Protein AF-A0A2T2VLV2-F1 (afdb_monomer_lite)

Radius of gyration: 20.83 Å; chains: 1; bounding box: 82×30×46 Å

Structure (mmCIF, N/CA/C/O backbone):
data_AF-A0A2T2VLV2-F1
#
_entry.id   AF-A0A2T2VLV2-F1
#
loop_
_atom_site.group_PDB
_atom_site.id
_atom_site.type_symbol
_atom_site.label_atom_id
_atom_site.label_alt_id
_atom_site.label_comp_id
_atom_site.label_asym_id
_atom_site.label_entity_id
_atom_site.label_seq_id
_atom_site.pdbx_PDB_ins_code
_atom_site.Cartn_x
_atom_site.Cartn_y
_atom_site.Cartn_z
_atom_site.occupancy
_atom_site.B_iso_or_equiv
_atom_site.auth_seq_id
_atom_site.auth_comp_id
_atom_site.auth_asym_id
_atom_site.auth_atom_id
_atom_site.pdbx_PDB_model_num
ATOM 1 N N . MET A 1 1 ? -64.651 7.081 15.939 1.00 39.78 1 MET A N 1
ATOM 2 C CA . MET A 1 1 ? -63.854 6.637 14.770 1.00 39.78 1 MET A CA 1
ATOM 3 C C . MET A 1 1 ? -62.469 7.261 14.867 1.00 39.78 1 MET A C 1
ATOM 5 O O . MET A 1 1 ? -62.369 8.452 15.135 1.00 39.78 1 MET A O 1
ATOM 9 N N . LYS A 1 2 ? -61.423 6.428 14.811 1.00 39.41 2 LYS A N 1
ATOM 10 C CA . LYS A 1 2 ? -60.039 6.748 15.196 1.00 39.41 2 LYS A CA 1
ATOM 11 C C . LYS A 1 2 ? -59.415 7.771 14.236 1.00 39.41 2 LYS A C 1
ATOM 13 O O . LYS A 1 2 ? -59.282 7.488 13.051 1.00 39.41 2 LYS A O 1
ATOM 18 N N . LYS A 1 3 ? -59.012 8.935 14.757 1.00 46.31 3 LYS A N 1
ATOM 19 C CA . LYS A 1 3 ? -58.136 9.890 14.064 1.00 46.31 3 LYS A CA 1
ATOM 20 C C . LYS A 1 3 ? -56.718 9.312 14.092 1.00 46.31 3 LYS A C 1
ATOM 22 O O . LYS A 1 3 ? -56.061 9.363 15.126 1.00 46.31 3 LYS A O 1
ATOM 27 N N . PHE A 1 4 ? -56.285 8.688 13.001 1.00 48.19 4 PHE A N 1
ATOM 28 C CA . PHE A 1 4 ? -54.902 8.240 12.852 1.00 48.19 4 PHE A CA 1
ATOM 29 C C . PHE A 1 4 ? -54.030 9.454 12.520 1.00 48.19 4 PHE A C 1
ATOM 31 O O . PHE A 1 4 ? -54.153 10.038 11.446 1.00 48.19 4 PHE A O 1
ATOM 38 N N . LEU A 1 5 ? -53.186 9.849 13.476 1.00 49.69 5 LEU A N 1
ATOM 39 C CA . LEU A 1 5 ? -52.099 10.794 13.254 1.00 49.69 5 LEU A CA 1
ATOM 40 C C . LEU A 1 5 ? -51.145 10.213 12.204 1.00 49.69 5 LEU A C 1
ATOM 42 O O . LEU A 1 5 ? -50.488 9.199 12.436 1.00 49.69 5 LEU A O 1
ATOM 46 N N . LEU A 1 6 ? -51.075 10.880 11.056 1.00 54.75 6 LEU A N 1
ATOM 47 C CA . LEU A 1 6 ? -49.994 10.731 10.096 1.00 54.75 6 LEU A CA 1
ATOM 48 C C . LEU A 1 6 ? -48.771 11.465 10.667 1.00 54.75 6 LEU A C 1
ATOM 50 O O . LEU A 1 6 ? -48.679 12.686 10.573 1.00 54.75 6 LEU A O 1
ATOM 54 N N . THR A 1 7 ? -47.829 10.728 11.250 1.00 56.50 7 THR A N 1
ATOM 55 C CA . THR A 1 7 ? -46.503 11.262 11.590 1.00 56.50 7 THR A CA 1
ATOM 56 C C . THR A 1 7 ? -45.452 10.435 10.861 1.00 56.50 7 THR A C 1
ATOM 58 O O . THR A 1 7 ? -44.793 9.574 11.435 1.00 56.50 7 THR A O 1
ATOM 61 N N . ALA A 1 8 ? -45.327 10.662 9.553 1.00 54.41 8 ALA A N 1
ATOM 62 C CA . ALA A 1 8 ? -44.203 10.170 8.770 1.00 54.41 8 ALA A CA 1
ATOM 63 C C . ALA A 1 8 ? -43.015 11.118 8.990 1.00 54.41 8 ALA A C 1
ATOM 65 O O . ALA A 1 8 ? -42.856 12.115 8.288 1.00 54.41 8 ALA A O 1
ATOM 66 N N . LEU A 1 9 ? -42.199 10.830 10.005 1.00 45.72 9 LEU A N 1
ATOM 67 C CA . LEU A 1 9 ? -40.909 11.483 10.203 1.00 45.72 9 LEU A CA 1
ATOM 68 C C . LEU A 1 9 ? -39.932 10.925 9.159 1.00 45.72 9 LEU A C 1
ATOM 70 O O . LEU A 1 9 ? -39.221 9.952 9.400 1.00 45.72 9 LEU A O 1
ATOM 74 N N . ILE A 1 10 ? -39.935 11.512 7.964 1.00 57.94 10 ILE A N 1
ATOM 75 C CA . ILE A 1 10 ? -38.924 11.225 6.950 1.00 57.94 10 ILE A CA 1
ATOM 76 C C . ILE A 1 10 ? -37.638 11.922 7.399 1.00 57.94 10 ILE A C 1
ATOM 78 O O . ILE A 1 10 ? -37.409 13.095 7.106 1.00 57.94 10 ILE A O 1
ATOM 82 N N . VAL A 1 11 ? -36.789 11.198 8.126 1.00 55.88 11 VAL A N 1
ATOM 83 C CA . VAL A 1 11 ? -35.389 11.585 8.306 1.00 55.88 11 VAL A CA 1
ATOM 84 C C . VAL A 1 11 ? -34.698 11.350 6.965 1.00 55.88 11 VAL A C 1
ATOM 86 O O . VAL A 1 11 ? -34.110 10.299 6.719 1.00 55.88 11 VAL A O 1
ATOM 89 N N . PHE A 1 12 ? -34.786 12.332 6.066 1.00 53.03 12 PHE A N 1
ATOM 90 C CA . PHE A 1 12 ? -33.814 12.470 4.987 1.00 53.03 12 PHE A CA 1
ATOM 91 C C . PHE A 1 12 ? -32.487 12.841 5.653 1.00 53.03 12 PHE A C 1
ATOM 93 O O . PHE A 1 12 ? -32.132 14.010 5.777 1.00 53.03 12 PHE A O 1
ATOM 100 N N . ALA A 1 13 ? -31.759 11.830 6.128 1.00 55.25 13 ALA A N 1
ATOM 101 C CA . ALA A 1 13 ? -30.337 11.965 6.369 1.00 55.25 13 ALA A CA 1
ATOM 102 C C . ALA A 1 13 ? -29.708 12.205 4.996 1.00 55.25 13 ALA A C 1
ATOM 104 O O . ALA A 1 13 ? -29.409 11.275 4.250 1.00 55.25 13 ALA A O 1
ATOM 105 N N . SER A 1 14 ? -29.594 13.478 4.628 1.00 48.75 14 SER A N 1
ATOM 106 C CA . SER A 1 14 ? -28.788 13.936 3.515 1.00 48.75 14 SER A CA 1
ATOM 107 C C . SER A 1 14 ? -27.371 13.432 3.756 1.00 48.75 14 SER A C 1
ATOM 109 O O . SER A 1 14 ? -26.598 14.046 4.493 1.00 48.75 14 SER A O 1
ATOM 111 N N . THR A 1 15 ? -27.029 12.285 3.170 1.00 53.59 15 THR A N 1
ATOM 112 C CA . THR A 1 15 ? -25.652 11.815 3.079 1.00 53.59 15 THR A CA 1
ATOM 113 C C . THR A 1 15 ? -24.946 12.747 2.107 1.00 53.59 15 THR A C 1
ATOM 115 O O . THR A 1 15 ? -24.761 12.434 0.931 1.00 53.59 15 THR A O 1
ATOM 118 N N . ALA A 1 16 ? -24.612 13.945 2.581 1.00 52.09 16 ALA A N 1
ATOM 119 C CA . ALA A 1 16 ? -23.621 14.775 1.941 1.00 52.09 16 ALA A CA 1
ATOM 120 C C . ALA A 1 16 ? -22.384 13.888 1.794 1.00 52.09 16 ALA A C 1
ATOM 122 O O . ALA A 1 16 ? -21.862 13.360 2.778 1.00 52.09 16 ALA A O 1
ATOM 123 N N . GLY A 1 17 ? -22.001 13.627 0.546 1.00 50.69 17 GLY A N 1
ATOM 124 C CA . GLY A 1 17 ? -20.842 12.821 0.192 1.00 50.69 17 GLY A CA 1
ATOM 125 C C . GLY A 1 17 ? -19.564 13.548 0.581 1.00 50.69 17 GLY A C 1
ATOM 126 O O . GLY A 1 17 ? -18.822 14.006 -0.284 1.00 50.69 17 GLY A O 1
ATOM 127 N N . TYR A 1 18 ? -19.318 13.684 1.882 1.00 59.34 18 TYR A N 1
ATOM 128 C CA . TYR A 1 18 ? -18.056 14.173 2.397 1.00 59.34 18 TYR A CA 1
ATOM 129 C C . TYR A 1 18 ? -16.977 13.190 1.953 1.00 59.34 18 TYR A C 1
ATOM 131 O O . TYR A 1 18 ? -17.049 11.984 2.201 1.00 59.34 18 TYR A O 1
ATOM 139 N N . ALA A 1 19 ? -15.994 13.702 1.216 1.00 73.56 19 ALA A N 1
ATOM 140 C CA . ALA A 1 19 ? -14.823 12.926 0.863 1.00 73.56 19 ALA A CA 1
ATOM 141 C C . ALA A 1 19 ? -14.160 12.445 2.161 1.00 73.56 19 ALA A C 1
ATOM 143 O O . ALA A 1 19 ? -13.778 13.277 2.979 1.00 73.56 19 ALA A O 1
ATOM 144 N N . GLN A 1 20 ? -14.029 11.123 2.330 1.00 82.00 20 GLN A N 1
ATOM 145 C CA . GLN A 1 20 ? -13.399 10.531 3.514 1.00 82.00 20 GLN A CA 1
ATOM 146 C C . GLN A 1 20 ? -12.040 11.186 3.773 1.00 82.00 20 GLN A C 1
ATOM 148 O O . GLN A 1 20 ? -11.163 11.184 2.894 1.00 82.00 20 GLN A O 1
ATOM 153 N N . LYS A 1 21 ? -11.868 11.747 4.972 1.00 90.38 21 LYS A N 1
ATOM 154 C CA . LYS A 1 21 ? -10.603 12.314 5.425 1.00 90.38 21 LYS A CA 1
ATOM 155 C C . LYS A 1 21 ? -9.708 11.157 5.842 1.00 90.38 21 LYS A C 1
ATOM 157 O O . LYS A 1 21 ? -9.982 10.477 6.822 1.00 90.38 21 LYS A O 1
ATOM 162 N N . ILE A 1 22 ? -8.651 10.929 5.073 1.00 94.88 22 ILE A N 1
ATOM 163 C CA . ILE A 1 22 ? -7.685 9.859 5.325 1.00 94.88 22 ILE A CA 1
ATOM 164 C C . ILE A 1 22 ? -6.376 10.520 5.721 1.00 94.88 22 ILE A C 1
ATOM 166 O O . ILE A 1 22 ? -5.850 11.325 4.949 1.00 94.88 22 ILE A O 1
ATOM 170 N N . ASP A 1 23 ? -5.871 10.169 6.895 1.00 95.44 23 ASP A N 1
ATOM 171 C CA . ASP A 1 23 ? -4.597 10.655 7.410 1.00 95.44 23 ASP A CA 1
ATOM 172 C C . ASP A 1 23 ? -3.689 9.489 7.806 1.00 95.44 23 ASP A C 1
ATOM 174 O O . ASP A 1 23 ? -4.161 8.387 8.097 1.00 95.44 23 ASP A O 1
ATOM 178 N N . VAL A 1 24 ? -2.380 9.727 7.761 1.00 96.56 24 VAL A N 1
ATOM 179 C CA . VAL A 1 24 ? -1.362 8.746 8.144 1.00 96.56 24 VAL A CA 1
ATOM 180 C C . VAL A 1 24 ? -0.378 9.422 9.074 1.00 96.56 24 VAL A C 1
ATOM 182 O O . VAL A 1 24 ? 0.401 10.274 8.637 1.00 96.56 24 VAL A O 1
ATOM 185 N N . ASP A 1 25 ? -0.385 8.993 10.330 1.00 96.06 25 ASP A N 1
ATOM 186 C CA . ASP A 1 25 ? 0.589 9.452 11.303 1.00 96.06 25 ASP A CA 1
ATOM 187 C C . ASP A 1 25 ? 2.005 9.066 10.853 1.00 96.06 25 ASP A C 1
ATOM 189 O O . ASP A 1 25 ? 2.263 7.952 10.380 1.00 96.06 25 ASP A O 1
ATOM 193 N N . LYS A 1 26 ? 2.931 10.023 10.917 1.00 90.31 26 LYS A N 1
ATOM 194 C CA . LYS A 1 26 ? 4.258 9.848 10.315 1.00 90.31 26 LYS A CA 1
ATOM 195 C C . LYS A 1 26 ? 5.136 8.897 11.115 1.00 90.31 26 LYS A C 1
ATOM 197 O O . LYS A 1 26 ? 5.917 8.187 10.476 1.00 90.31 26 LYS A O 1
ATOM 202 N N . ASP A 1 27 ? 4.960 8.888 12.433 1.00 91.75 27 ASP A N 1
ATOM 203 C CA . ASP A 1 27 ? 5.840 8.221 13.387 1.00 91.75 27 ASP A CA 1
ATOM 204 C C . ASP A 1 27 ? 5.337 6.808 13.694 1.00 91.75 27 ASP A C 1
ATOM 206 O O . ASP A 1 27 ? 6.073 5.836 13.556 1.00 91.75 27 ASP A O 1
ATOM 210 N N . SER A 1 28 ? 4.051 6.674 14.021 1.00 93.69 28 SER A N 1
ATOM 211 C CA . SER A 1 28 ? 3.414 5.386 14.320 1.00 93.69 28 SER A CA 1
ATOM 212 C C . SER A 1 28 ? 2.924 4.634 13.082 1.00 93.69 28 SER A C 1
ATOM 214 O O . SER A 1 28 ? 2.622 3.442 13.161 1.00 93.69 28 SER A O 1
ATOM 216 N N . GLY A 1 29 ? 2.777 5.320 11.943 1.00 95.69 29 GLY A N 1
ATOM 217 C CA . GLY A 1 29 ? 2.172 4.747 10.742 1.00 95.69 29 GLY A CA 1
ATOM 218 C C . GLY A 1 29 ? 0.663 4.513 10.855 1.00 95.69 29 GLY A C 1
ATOM 219 O O . GLY A 1 29 ? 0.086 3.882 9.968 1.00 95.69 29 GLY A O 1
ATOM 220 N N . LEU A 1 30 ? 0.007 4.993 11.918 1.00 97.75 30 LEU A N 1
ATOM 221 C CA . LEU A 1 30 ? -1.432 4.835 12.116 1.00 97.75 30 LEU A CA 1
ATOM 222 C C . LEU A 1 30 ? -2.211 5.499 10.976 1.00 97.75 30 LEU A C 1
ATOM 224 O O . LEU A 1 30 ? -2.104 6.702 10.746 1.00 97.75 30 LEU A O 1
ATOM 228 N N . ILE A 1 31 ? -3.037 4.712 10.293 1.00 97.62 31 ILE A N 1
ATOM 229 C CA . ILE A 1 31 ? -4.006 5.203 9.320 1.00 97.62 31 ILE A CA 1
ATOM 230 C C . ILE A 1 31 ? -5.293 5.532 10.068 1.00 97.62 31 ILE A C 1
ATOM 232 O O . ILE A 1 31 ? -5.883 4.659 10.712 1.00 97.62 31 ILE A O 1
ATOM 236 N N . THR A 1 32 ? -5.763 6.769 9.925 1.00 96.69 32 THR A N 1
ATOM 237 C CA . THR A 1 32 ? -7.089 7.175 10.393 1.00 96.69 32 THR A CA 1
ATOM 238 C C . THR A 1 32 ? -8.003 7.510 9.222 1.00 96.69 32 THR A C 1
ATOM 240 O O . THR A 1 32 ? -7.581 8.090 8.219 1.00 96.69 32 THR A O 1
ATOM 243 N N . VAL A 1 33 ? -9.271 7.122 9.344 1.00 95.00 33 VAL A N 1
ATOM 244 C CA . VAL A 1 33 ? -10.338 7.443 8.393 1.00 95.00 33 VAL A CA 1
ATOM 245 C C . VAL A 1 33 ? -11.429 8.166 9.164 1.00 95.00 33 VAL A C 1
ATOM 247 O O . VAL A 1 33 ? -11.982 7.623 10.118 1.00 95.00 33 VAL A O 1
ATOM 250 N N . ASP A 1 34 ? -11.688 9.416 8.793 1.00 93.75 34 ASP A N 1
ATOM 251 C CA . ASP A 1 34 ? -12.659 10.295 9.452 1.00 93.75 34 ASP A CA 1
ATOM 252 C C . ASP A 1 34 ? -12.437 10.376 10.977 1.00 93.75 34 ASP A C 1
ATOM 254 O O . ASP A 1 34 ? -13.370 10.359 11.778 1.00 93.75 34 ASP A O 1
ATOM 258 N N . GLY A 1 35 ? -11.161 10.432 11.382 1.00 92.75 35 GLY A N 1
ATOM 259 C CA . GLY A 1 35 ? -10.735 10.521 12.783 1.00 92.75 35 GLY A CA 1
ATOM 260 C C . GLY A 1 35 ? -10.747 9.198 13.556 1.00 92.75 35 GLY A C 1
ATOM 261 O O . GLY A 1 35 ? -10.404 9.192 14.734 1.00 92.75 35 GLY A O 1
ATOM 262 N N . ARG A 1 36 ? -11.110 8.076 12.924 1.00 93.94 36 ARG A N 1
ATOM 263 C CA . ARG A 1 36 ? -11.115 6.747 13.553 1.00 93.94 36 ARG A CA 1
ATOM 264 C C . ARG A 1 36 ? -9.912 5.928 13.108 1.00 93.94 36 ARG A C 1
ATOM 266 O O . ARG A 1 36 ? -9.596 5.901 11.920 1.00 93.94 36 ARG A O 1
ATOM 273 N N . SER A 1 37 ? -9.269 5.237 14.046 1.00 96.50 37 SER A N 1
ATOM 274 C CA . SER A 1 37 ? -8.193 4.288 13.746 1.00 96.50 37 SER A CA 1
ATOM 275 C C . SER A 1 37 ? -8.696 3.176 12.832 1.00 96.50 37 SER A C 1
ATOM 277 O O . SER A 1 37 ? -9.727 2.567 13.107 1.00 96.50 37 SER A O 1
ATOM 279 N N . TYR A 1 38 ? -7.969 2.925 11.747 1.00 96.50 38 TYR A N 1
ATOM 280 C CA . TYR A 1 38 ? -8.384 1.998 10.695 1.00 96.50 38 TYR A CA 1
ATOM 281 C C . TYR A 1 38 ? -7.398 0.839 10.525 1.00 96.50 38 TYR A C 1
ATOM 283 O O . TYR A 1 38 ? -7.789 -0.322 10.556 1.00 96.50 38 TYR A O 1
ATOM 291 N N . ALA A 1 39 ? -6.114 1.153 10.366 1.00 98.00 39 ALA A N 1
ATOM 292 C CA . ALA A 1 39 ? -5.040 0.190 10.123 1.00 98.00 39 ALA A CA 1
ATOM 293 C C . ALA A 1 39 ? -3.692 0.831 10.476 1.00 98.00 39 ALA A C 1
ATOM 295 O O . ALA A 1 39 ? -3.640 2.024 10.785 1.00 98.00 39 ALA A O 1
ATOM 296 N N . LYS A 1 40 ? -2.593 0.082 10.390 1.00 98.12 40 LYS A N 1
ATOM 297 C CA . LYS A 1 40 ? -1.239 0.649 10.451 1.00 98.12 40 LYS A CA 1
ATOM 298 C C . LYS A 1 40 ? -0.511 0.426 9.132 1.00 98.12 40 LYS A C 1
ATOM 300 O O . LYS A 1 40 ? -0.797 -0.514 8.394 1.00 98.12 40 LYS A O 1
ATOM 305 N N . LEU A 1 41 ? 0.413 1.330 8.830 1.00 98.25 41 LEU A N 1
ATOM 306 C CA . LEU A 1 41 ? 1.246 1.310 7.639 1.00 98.25 41 LEU A CA 1
ATOM 307 C C . LEU A 1 41 ? 2.714 1.354 8.040 1.00 98.25 41 LEU A C 1
ATOM 309 O O . LEU A 1 41 ? 3.192 2.347 8.588 1.00 98.25 41 LEU A O 1
ATOM 313 N N . ILE A 1 42 ? 3.436 0.302 7.682 1.00 97.88 42 ILE A N 1
ATOM 314 C CA . ILE A 1 42 ? 4.880 0.183 7.869 1.00 97.88 42 ILE A CA 1
ATOM 315 C C . ILE A 1 42 ? 5.562 0.554 6.550 1.00 97.88 42 ILE A C 1
ATOM 317 O O . ILE A 1 42 ? 5.057 0.243 5.469 1.00 97.88 42 ILE A O 1
ATOM 321 N N . LYS A 1 43 ? 6.680 1.281 6.630 1.00 95.50 43 LYS A N 1
ATOM 322 C CA . LYS A 1 43 ? 7.447 1.754 5.469 1.00 95.50 43 LYS A CA 1
ATOM 323 C C . LYS A 1 43 ? 8.837 1.155 5.525 1.00 95.50 43 LYS A C 1
ATOM 325 O O . LYS A 1 43 ? 9.529 1.320 6.523 1.00 95.50 43 LYS A O 1
ATOM 330 N N . GLU A 1 44 ? 9.277 0.593 4.415 1.00 95.25 44 GLU A N 1
ATOM 331 C CA . GLU A 1 44 ? 10.623 0.039 4.283 1.00 95.25 44 GLU A CA 1
ATOM 332 C C . GLU A 1 44 ? 11.279 0.575 3.020 1.00 95.25 44 GLU A C 1
ATOM 334 O O . GLU A 1 44 ? 10.594 0.955 2.075 1.00 95.25 44 GLU A O 1
ATOM 339 N N . ASN A 1 45 ? 12.607 0.650 2.974 1.00 94.50 45 ASN A N 1
ATOM 340 C CA . ASN A 1 45 ? 13.288 1.064 1.749 1.00 94.50 45 ASN A CA 1
ATOM 341 C C . ASN A 1 45 ? 13.082 0.009 0.663 1.00 94.50 45 ASN A C 1
ATOM 343 O O . ASN A 1 45 ? 13.358 -1.166 0.886 1.00 94.50 45 ASN A O 1
ATOM 347 N N . ALA A 1 46 ? 12.650 0.432 -0.525 1.00 91.44 46 ALA A N 1
ATOM 348 C CA . ALA A 1 46 ? 12.643 -0.470 -1.663 1.00 91.44 46 ALA A CA 1
ATOM 349 C C . ALA A 1 46 ? 14.103 -0.838 -2.023 1.00 91.44 46 ALA A C 1
ATOM 351 O O . ALA A 1 46 ? 14.957 0.061 -2.082 1.00 91.44 46 ALA A O 1
ATOM 352 N N . PRO A 1 47 ? 14.419 -2.126 -2.253 1.00 86.88 47 PRO A N 1
ATOM 353 C CA . PRO A 1 47 ? 15.771 -2.554 -2.602 1.00 86.88 47 PRO A CA 1
ATOM 354 C C . PRO A 1 47 ? 16.316 -1.807 -3.825 1.00 86.88 47 PRO A C 1
A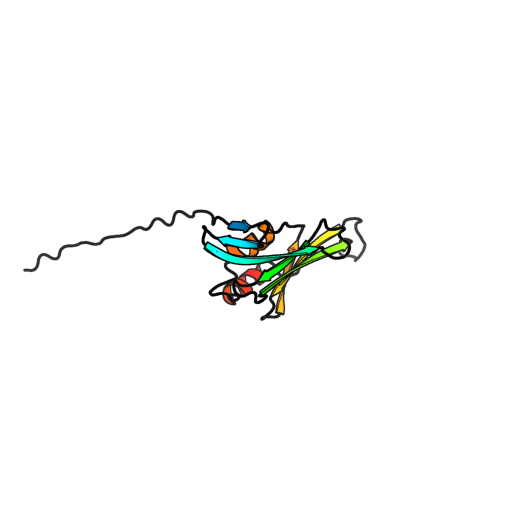TOM 356 O O . PRO A 1 47 ? 15.609 -1.612 -4.811 1.00 86.88 47 PRO A O 1
ATOM 359 N N . GLY A 1 48 ? 17.572 -1.360 -3.758 1.00 83.94 48 GLY A N 1
ATOM 360 C CA . GLY A 1 48 ? 18.236 -0.669 -4.872 1.00 83.94 48 GLY A CA 1
ATOM 361 C C . GLY A 1 48 ? 17.741 0.756 -5.166 1.00 83.94 48 GLY A C 1
ATOM 362 O O . GLY A 1 48 ? 18.136 1.328 -6.173 1.00 83.94 48 GLY A O 1
ATOM 363 N N . GLN A 1 49 ? 16.898 1.353 -4.311 1.00 83.19 49 GLN A N 1
ATOM 364 C CA . GLN A 1 49 ? 16.266 2.663 -4.564 1.00 83.19 49 GLN A CA 1
ATOM 365 C C . GLN A 1 49 ? 16.844 3.827 -3.746 1.00 83.19 49 GLN A C 1
ATOM 367 O O . GLN A 1 49 ? 16.214 4.881 -3.656 1.00 83.19 49 GLN A O 1
ATOM 372 N N . LEU A 1 50 ? 18.006 3.640 -3.104 1.00 82.69 50 LEU A N 1
ATOM 373 C CA . LEU A 1 50 ? 18.687 4.652 -2.271 1.00 82.69 50 LEU A CA 1
ATOM 374 C C . LEU A 1 50 ? 17.756 5.353 -1.256 1.00 82.69 50 LEU A C 1
ATOM 376 O O . LEU A 1 50 ? 17.922 6.523 -0.927 1.00 82.69 50 LEU A O 1
ATOM 380 N N . GLY A 1 51 ? 16.726 4.645 -0.785 1.00 81.44 51 GLY A N 1
ATOM 381 C CA . GLY A 1 51 ? 15.733 5.171 0.149 1.00 81.44 51 GLY A CA 1
ATOM 382 C C . GLY A 1 51 ? 14.721 6.170 -0.431 1.00 81.44 51 GLY A C 1
ATOM 383 O O . GLY A 1 51 ? 13.899 6.667 0.341 1.00 81.44 51 GLY A O 1
ATOM 384 N N . ILE A 1 52 ? 14.724 6.441 -1.742 1.00 86.69 52 ILE A N 1
ATOM 385 C CA . ILE A 1 52 ? 13.763 7.340 -2.406 1.00 86.69 52 ILE A CA 1
ATOM 386 C C . ILE A 1 52 ? 12.379 6.686 -2.465 1.00 86.69 52 ILE A C 1
ATOM 388 O O . ILE A 1 52 ? 11.388 7.261 -2.010 1.00 86.69 52 ILE A O 1
ATOM 392 N N . ASN A 1 53 ? 12.320 5.467 -3.004 1.00 92.62 53 ASN A N 1
ATOM 393 C CA . ASN A 1 53 ? 11.101 4.670 -3.064 1.00 92.62 53 ASN A CA 1
ATOM 394 C C . ASN A 1 53 ? 11.037 3.706 -1.877 1.00 92.62 53 ASN A C 1
ATOM 396 O O . ASN A 1 53 ? 12.061 3.232 -1.377 1.00 92.62 53 ASN A O 1
ATOM 400 N N . LYS A 1 54 ? 9.817 3.443 -1.408 1.00 95.00 54 LYS A N 1
ATOM 401 C CA . LYS A 1 54 ? 9.554 2.608 -0.236 1.00 95.00 54 LYS A CA 1
ATOM 402 C C . LYS A 1 54 ? 8.653 1.443 -0.615 1.00 95.00 54 LYS A C 1
ATOM 404 O O . LYS A 1 54 ? 7.801 1.609 -1.474 1.00 95.00 54 LYS A O 1
ATOM 409 N N . ASN A 1 55 ? 8.796 0.319 0.066 1.00 97.06 55 ASN A N 1
ATOM 410 C CA . ASN A 1 55 ? 7.743 -0.680 0.165 1.00 97.06 55 ASN A CA 1
ATOM 411 C C . ASN A 1 55 ? 6.797 -0.293 1.306 1.00 97.06 55 ASN A C 1
ATOM 413 O O . ASN A 1 55 ? 7.188 0.429 2.231 1.00 97.06 55 ASN A O 1
ATOM 417 N N . PHE A 1 56 ? 5.551 -0.754 1.228 1.00 98.00 56 PHE A N 1
ATOM 418 C CA . PHE A 1 56 ? 4.564 -0.521 2.278 1.00 98.00 56 PHE A CA 1
ATOM 419 C C . PHE A 1 56 ? 3.919 -1.828 2.708 1.00 98.00 56 PHE A C 1
ATOM 421 O O . PHE A 1 56 ? 3.431 -2.572 1.861 1.00 98.00 56 PHE A O 1
ATOM 428 N N . THR A 1 57 ? 3.837 -2.048 4.012 1.00 98.38 57 THR A N 1
ATOM 429 C CA . THR A 1 57 ? 3.053 -3.135 4.601 1.00 98.38 57 THR A CA 1
ATOM 430 C C . THR A 1 57 ? 1.868 -2.534 5.326 1.00 98.38 57 THR A C 1
ATOM 432 O O . THR A 1 57 ? 2.021 -1.569 6.074 1.00 98.38 57 THR A O 1
ATOM 435 N N . ILE A 1 58 ? 0.680 -3.081 5.092 1.00 98.38 58 ILE A N 1
ATOM 436 C CA . ILE A 1 58 ? -0.532 -2.702 5.808 1.00 98.38 58 ILE A CA 1
ATOM 437 C C . ILE A 1 58 ? -0.883 -3.813 6.775 1.00 98.38 58 ILE A C 1
ATOM 439 O O . ILE A 1 58 ? -1.009 -4.971 6.372 1.00 98.38 58 ILE A O 1
ATOM 443 N N . THR A 1 59 ? -1.081 -3.431 8.028 1.00 98.50 59 THR A N 1
ATOM 444 C CA . THR A 1 59 ? -1.472 -4.338 9.100 1.00 98.50 59 THR A CA 1
ATOM 445 C C . THR A 1 59 ? -2.790 -3.900 9.721 1.00 98.50 59 THR A C 1
ATOM 447 O O . THR A 1 59 ? -3.188 -2.730 9.632 1.00 98.50 59 THR A O 1
ATOM 450 N N . ASN A 1 60 ? -3.488 -4.834 10.360 1.00 97.88 60 ASN A N 1
ATOM 451 C CA . ASN A 1 60 ? -4.593 -4.476 11.239 1.00 97.88 60 ASN A CA 1
ATOM 452 C C . ASN A 1 60 ? -4.068 -3.771 12.511 1.00 97.88 60 ASN A C 1
ATOM 454 O O . ASN A 1 60 ? -2.866 -3.610 12.729 1.00 97.88 60 ASN A O 1
ATOM 458 N N . LEU A 1 61 ? -4.973 -3.318 13.381 1.00 97.50 61 LEU A N 1
ATOM 459 C CA . LEU A 1 61 ? -4.567 -2.617 14.606 1.00 97.50 61 LEU A CA 1
ATOM 460 C C . LEU A 1 61 ? -3.827 -3.522 15.610 1.00 97.50 61 LEU A C 1
ATOM 462 O O . LEU A 1 61 ? -3.016 -3.002 16.384 1.00 97.50 61 LEU A O 1
ATOM 466 N N . ALA A 1 62 ? -4.069 -4.837 15.560 1.00 97.00 62 ALA A N 1
ATOM 467 C CA . ALA A 1 62 ? -3.392 -5.848 16.372 1.00 97.00 62 ALA A CA 1
ATOM 468 C C . ALA A 1 62 ? -1.957 -6.139 15.894 1.00 97.00 62 ALA A C 1
ATOM 470 O O . ALA A 1 62 ? -1.130 -6.572 16.690 1.00 97.00 62 ALA A O 1
ATOM 471 N N . GLY A 1 63 ? -1.636 -5.814 14.638 1.00 97.00 63 GLY A N 1
ATOM 472 C CA . GLY A 1 63 ? -0.317 -6.011 14.042 1.00 97.00 63 GLY A CA 1
ATOM 473 C C . GLY A 1 63 ? -0.259 -7.105 12.978 1.00 97.00 63 GLY A C 1
ATOM 474 O O . GLY A 1 63 ? 0.787 -7.241 12.354 1.00 97.00 63 GLY A O 1
ATOM 475 N N . ASP A 1 64 ? -1.354 -7.822 12.716 1.00 97.88 64 ASP A N 1
ATOM 476 C CA . ASP A 1 64 ? -1.372 -8.855 11.679 1.00 97.88 64 ASP A CA 1
ATOM 477 C C . ASP A 1 64 ? -1.270 -8.211 10.300 1.00 97.88 64 ASP A C 1
ATOM 479 O O . ASP A 1 64 ? -2.011 -7.275 9.971 1.00 97.88 64 ASP A O 1
ATOM 483 N N . GLU A 1 65 ? -0.348 -8.707 9.484 1.00 98.25 65 GLU A N 1
ATOM 484 C CA . GLU A 1 65 ? -0.139 -8.217 8.131 1.00 98.25 65 GLU A CA 1
ATOM 485 C C . GLU A 1 65 ? -1.301 -8.647 7.227 1.00 98.25 65 GLU A C 1
ATOM 487 O O . GLU A 1 65 ? -1.815 -9.760 7.320 1.00 98.25 65 GLU A O 1
ATOM 492 N N . LEU A 1 66 ? -1.730 -7.748 6.339 1.00 98.25 66 LEU A N 1
ATOM 493 C CA . LEU A 1 66 ? -2.889 -7.967 5.468 1.00 98.25 66 LEU A CA 1
ATOM 494 C C . LEU A 1 66 ? -2.545 -7.830 3.981 1.00 98.25 66 LEU A C 1
ATOM 496 O O . LEU A 1 66 ? -3.073 -8.560 3.139 1.00 98.25 66 LEU A O 1
ATOM 500 N N . LEU A 1 67 ? -1.693 -6.858 3.648 1.00 97.31 67 LEU A N 1
ATOM 501 C CA . LEU A 1 67 ? -1.393 -6.468 2.273 1.00 97.31 67 LEU A CA 1
ATOM 502 C C . LEU A 1 67 ? 0.002 -5.840 2.184 1.00 97.31 67 LEU A C 1
ATOM 504 O O . LEU A 1 67 ? 0.320 -4.932 2.954 1.00 97.31 67 LEU A O 1
ATOM 508 N N . TYR A 1 68 ? 0.773 -6.230 1.170 1.00 97.56 68 TYR A N 1
ATOM 509 C CA . TYR A 1 68 ? 2.039 -5.575 0.828 1.00 97.56 68 TYR A CA 1
ATOM 510 C C . TYR A 1 68 ? 1.949 -4.802 -0.478 1.00 97.56 68 TYR A C 1
ATOM 512 O O . TYR A 1 68 ? 1.316 -5.233 -1.439 1.00 97.56 68 TYR A O 1
ATOM 520 N N . PHE A 1 69 ? 2.674 -3.694 -0.534 1.00 97.75 69 PHE A N 1
ATOM 521 C CA . PHE A 1 69 ? 2.954 -2.917 -1.728 1.00 97.75 69 PHE A CA 1
ATOM 522 C C . PHE A 1 69 ? 4.459 -2.957 -1.976 1.00 97.75 69 PHE A C 1
ATOM 524 O O . PHE A 1 69 ? 5.230 -2.304 -1.271 1.00 97.75 69 PHE A O 1
ATOM 531 N N . VAL A 1 70 ? 4.868 -3.694 -3.002 1.00 96.75 70 VAL A N 1
ATOM 532 C CA . VAL A 1 70 ? 6.273 -3.861 -3.379 1.00 96.75 70 VAL A CA 1
ATOM 533 C C . VAL A 1 70 ? 6.568 -2.981 -4.578 1.00 96.75 70 VAL A C 1
ATOM 535 O O . VAL A 1 70 ? 5.946 -3.139 -5.627 1.00 96.75 70 VAL A O 1
ATOM 538 N N . PHE A 1 71 ? 7.495 -2.043 -4.424 1.00 96.56 71 PHE A N 1
ATOM 539 C CA . PHE A 1 71 ? 7.926 -1.188 -5.517 1.00 96.56 71 PHE A CA 1
ATOM 540 C C . PHE A 1 71 ? 8.797 -1.965 -6.506 1.00 96.56 71 PHE A C 1
ATOM 542 O O . PHE A 1 71 ? 9.693 -2.714 -6.118 1.00 96.56 71 PHE A O 1
ATOM 549 N N . THR A 1 72 ? 8.570 -1.744 -7.796 1.00 94.25 72 THR A N 1
ATOM 550 C CA . THR A 1 72 ? 9.374 -2.312 -8.874 1.00 94.25 72 THR A CA 1
ATOM 551 C C . THR A 1 72 ? 9.699 -1.245 -9.905 1.00 94.25 72 THR A C 1
ATOM 553 O O . THR A 1 72 ? 8.868 -0.397 -10.247 1.00 94.25 72 THR A O 1
ATOM 556 N N . GLN A 1 73 ? 10.935 -1.309 -10.390 1.00 92.56 73 GLN A N 1
ATOM 557 C CA . GLN A 1 73 ? 11.458 -0.482 -11.458 1.00 92.56 73 GLN A CA 1
ATOM 558 C C . GLN A 1 73 ? 12.111 -1.394 -12.495 1.00 92.56 73 GLN A C 1
ATOM 560 O O . GLN A 1 73 ? 13.012 -2.154 -12.154 1.00 92.56 73 GLN A O 1
ATOM 565 N N . GLU A 1 74 ? 11.669 -1.312 -13.744 1.00 90.94 74 GLU A N 1
ATOM 566 C CA . GLU A 1 74 ? 12.176 -2.146 -14.837 1.00 90.94 74 GLU A CA 1
ATOM 567 C C . GLU A 1 74 ? 12.249 -1.349 -16.148 1.00 90.94 74 GLU A C 1
ATOM 569 O O . GLU A 1 74 ? 11.515 -0.366 -16.305 1.00 90.94 74 GLU A O 1
ATOM 574 N N . PRO A 1 75 ? 13.117 -1.726 -17.103 1.00 92.69 75 PRO A N 1
ATOM 575 C CA . PRO A 1 75 ? 13.111 -1.128 -18.433 1.00 92.69 75 PRO A CA 1
ATOM 576 C C . PRO A 1 75 ? 11.759 -1.329 -19.130 1.00 92.69 75 PRO A C 1
ATOM 578 O O . PRO A 1 75 ? 11.216 -2.433 -19.163 1.00 92.69 75 PRO A O 1
ATOM 581 N N . GLU A 1 76 ? 11.215 -0.268 -19.725 1.00 92.88 76 GLU A N 1
ATOM 582 C CA . GLU A 1 76 ? 10.022 -0.373 -20.561 1.00 92.88 76 GLU A CA 1
ATOM 583 C C . GLU A 1 76 ? 10.380 -1.072 -21.873 1.00 92.88 76 GLU A C 1
ATOM 585 O O . GLU A 1 76 ? 11.251 -0.610 -22.615 1.00 92.88 76 GLU A O 1
ATOM 590 N N . ARG A 1 77 ? 9.656 -2.143 -22.198 1.00 92.38 77 ARG A N 1
ATOM 591 C CA . ARG A 1 77 ? 9.788 -2.853 -23.472 1.00 92.38 77 ARG A CA 1
ATOM 592 C C . ARG A 1 77 ? 8.603 -2.562 -24.385 1.00 92.38 77 ARG A C 1
ATOM 594 O O . ARG A 1 77 ? 7.460 -2.491 -23.937 1.00 92.38 77 ARG A O 1
ATOM 601 N N . ASN A 1 78 ? 8.870 -2.399 -25.678 1.00 91.19 78 ASN A N 1
ATOM 602 C CA . ASN A 1 78 ? 7.823 -2.288 -26.690 1.00 91.19 78 ASN A CA 1
ATOM 603 C C . ASN A 1 78 ? 7.187 -3.662 -26.987 1.00 91.19 78 ASN A C 1
ATOM 605 O O . ASN A 1 78 ? 7.599 -4.691 -26.452 1.00 91.19 78 ASN A O 1
ATOM 609 N N . ARG A 1 79 ? 6.192 -3.701 -27.884 1.00 88.94 79 ARG A N 1
ATOM 610 C CA . ARG A 1 79 ? 5.488 -4.948 -28.257 1.00 88.94 79 ARG A CA 1
ATOM 611 C C . ARG A 1 79 ? 6.394 -6.034 -28.848 1.00 88.94 79 ARG A C 1
ATOM 613 O O . ARG A 1 79 ? 6.011 -7.195 -28.838 1.00 88.94 79 ARG A O 1
ATOM 620 N N . MET A 1 80 ? 7.555 -5.658 -29.374 1.00 91.50 80 MET A N 1
ATOM 621 C CA . MET A 1 80 ? 8.538 -6.576 -29.949 1.00 91.50 80 MET A CA 1
ATOM 622 C C . MET A 1 80 ? 9.602 -7.008 -28.924 1.00 91.50 80 MET A C 1
ATOM 624 O O . MET A 1 80 ? 10.514 -7.748 -29.271 1.00 91.50 80 MET A O 1
ATOM 628 N N . GLY A 1 81 ? 9.500 -6.555 -27.669 1.00 90.00 81 GLY A N 1
ATOM 629 C CA . GLY A 1 81 ? 10.423 -6.903 -26.589 1.00 90.00 81 GLY A CA 1
ATOM 630 C C . GLY A 1 81 ? 11.673 -6.025 -26.496 1.00 90.00 81 GLY A C 1
ATOM 631 O O . GLY A 1 81 ? 12.473 -6.235 -25.587 1.00 90.00 81 GLY A O 1
ATOM 632 N N . TYR A 1 82 ? 11.840 -5.028 -27.371 1.00 92.06 82 TYR A N 1
ATOM 633 C CA . TYR A 1 82 ? 12.985 -4.115 -27.316 1.00 92.06 82 TYR A CA 1
ATOM 634 C C . TYR A 1 82 ? 12.788 -3.034 -26.259 1.00 92.06 82 TYR A C 1
ATOM 636 O O . TYR A 1 82 ? 11.693 -2.477 -26.129 1.00 92.06 82 TYR A O 1
ATOM 644 N N . GLU A 1 83 ? 13.860 -2.707 -25.539 1.00 94.38 83 GLU A N 1
ATOM 645 C CA . GLU A 1 83 ? 13.869 -1.597 -24.591 1.00 94.38 83 GLU A CA 1
ATOM 646 C C . GLU A 1 83 ? 13.642 -0.270 -25.316 1.00 94.38 83 GLU A C 1
ATOM 648 O O . GLU A 1 83 ? 14.252 0.025 -26.341 1.00 94.38 83 GLU A O 1
ATOM 653 N N . THR A 1 84 ? 12.744 0.545 -24.776 1.00 92.44 84 THR A N 1
ATOM 654 C CA . THR A 1 84 ? 12.401 1.858 -25.341 1.00 92.44 84 THR A CA 1
ATOM 655 C C . THR A 1 84 ? 13.302 2.979 -24.818 1.00 92.44 84 THR A C 1
ATOM 657 O O . THR A 1 84 ? 13.130 4.136 -25.199 1.00 92.44 84 THR A O 1
ATOM 660 N N . GLY A 1 85 ? 14.213 2.661 -23.892 1.00 89.88 85 GLY A N 1
ATOM 661 C CA . GLY A 1 85 ? 14.991 3.632 -23.120 1.00 89.88 85 GLY A CA 1
ATOM 662 C C . GLY A 1 85 ? 14.216 4.289 -21.971 1.00 89.88 85 GLY A C 1
ATOM 663 O O . GLY A 1 85 ? 14.792 5.072 -21.219 1.00 89.88 85 GLY A O 1
ATOM 664 N N . LYS A 1 86 ? 12.923 3.983 -21.799 1.00 92.31 86 LYS A N 1
ATOM 665 C CA . LYS A 1 86 ? 12.125 4.441 -20.652 1.00 92.31 86 LYS A CA 1
ATOM 666 C C . LYS A 1 86 ? 12.157 3.426 -19.518 1.00 92.31 86 LYS A C 1
ATOM 668 O O . LYS A 1 86 ? 12.447 2.251 -19.715 1.00 92.31 86 LYS A O 1
ATOM 673 N N . ILE A 1 87 ? 11.807 3.893 -18.325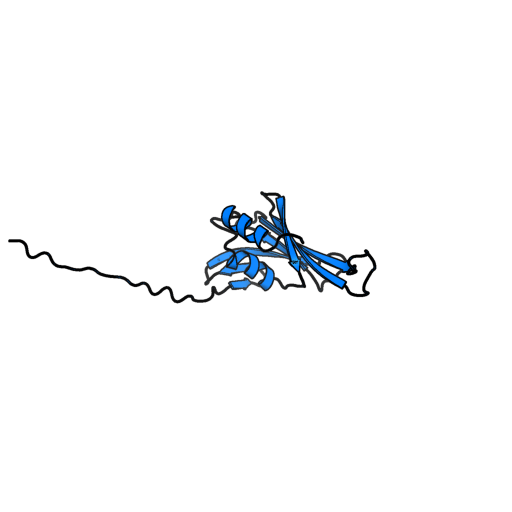 1.00 91.25 87 ILE A N 1
ATOM 674 C CA . ILE A 1 87 ? 11.715 3.072 -17.122 1.00 91.25 87 ILE A CA 1
ATOM 675 C C . ILE A 1 87 ? 10.252 2.986 -16.689 1.00 91.25 87 ILE A C 1
ATOM 677 O O . ILE A 1 87 ? 9.607 4.006 -16.431 1.00 91.25 87 ILE A O 1
ATOM 681 N N . LEU A 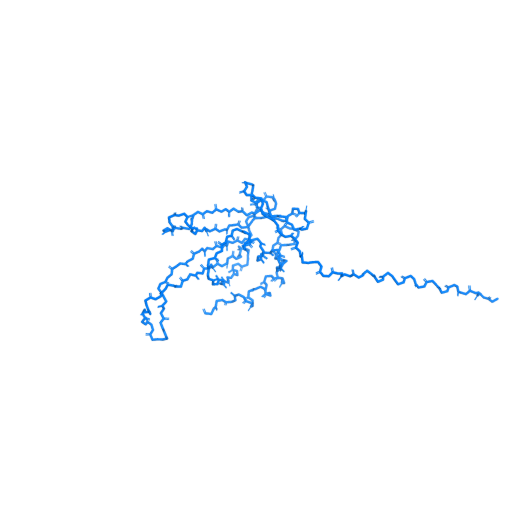1 88 ? 9.746 1.764 -16.559 1.00 92.69 88 LEU A N 1
ATOM 682 C CA . LEU A 1 88 ? 8.478 1.484 -15.906 1.00 92.69 88 LEU A CA 1
ATOM 683 C C . LEU A 1 88 ? 8.691 1.445 -14.401 1.00 92.69 88 LEU A C 1
ATOM 685 O O . LEU A 1 88 ? 9.557 0.742 -13.889 1.00 92.69 88 LEU A O 1
ATOM 689 N N . THR A 1 89 ? 7.853 2.183 -13.684 1.00 93.81 89 THR A N 1
ATOM 690 C CA . THR A 1 89 ? 7.765 2.102 -12.227 1.00 93.81 89 THR A CA 1
ATOM 691 C C . THR A 1 89 ? 6.353 1.716 -11.845 1.00 93.81 89 THR A C 1
ATOM 693 O O . THR A 1 89 ? 5.381 2.201 -12.431 1.00 93.81 89 THR A O 1
ATOM 696 N N . TYR A 1 90 ? 6.219 0.822 -10.879 1.00 94.62 90 TYR A N 1
ATOM 697 C CA . TYR A 1 90 ? 4.923 0.388 -10.384 1.00 94.62 90 TYR A CA 1
ATOM 698 C C . TYR A 1 90 ? 5.053 -0.227 -8.996 1.00 94.62 90 TYR A C 1
ATOM 700 O O . TYR A 1 90 ? 6.147 -0.482 -8.505 1.00 94.62 90 TYR A O 1
ATOM 708 N N . TYR A 1 91 ? 3.909 -0.451 -8.366 1.00 96.19 91 TYR A N 1
ATOM 709 C CA . TYR A 1 91 ? 3.794 -1.276 -7.178 1.00 96.19 91 TYR A CA 1
ATOM 710 C C . TYR A 1 91 ? 3.021 -2.540 -7.508 1.00 96.19 91 TYR A C 1
ATOM 712 O O . TYR A 1 91 ? 1.937 -2.451 -8.092 1.00 96.19 91 TYR A O 1
ATOM 720 N N . THR A 1 92 ? 3.553 -3.678 -7.084 1.00 96.50 92 THR A N 1
ATOM 721 C CA . THR A 1 92 ? 2.812 -4.933 -6.973 1.00 96.50 92 THR A CA 1
ATOM 722 C C . THR A 1 92 ? 2.120 -4.958 -5.618 1.00 96.50 92 THR A C 1
ATOM 724 O O . THR A 1 92 ? 2.749 -4.721 -4.588 1.00 96.50 92 THR A O 1
ATOM 727 N N . LEU A 1 93 ? 0.817 -5.200 -5.624 1.00 96.69 93 LEU A N 1
ATOM 728 C CA . LEU A 1 93 ? -0.022 -5.317 -4.443 1.00 96.69 93 LEU A CA 1
ATOM 729 C C . LEU A 1 93 ? -0.264 -6.798 -4.185 1.00 96.69 93 LEU A C 1
ATOM 731 O O . LEU A 1 93 ? -0.758 -7.462 -5.089 1.00 96.69 93 LEU A O 1
ATOM 735 N N . ASN A 1 94 ? 0.065 -7.296 -2.995 1.00 97.44 94 ASN A N 1
ATOM 736 C CA . ASN A 1 94 ? -0.042 -8.714 -2.638 1.00 97.44 94 ASN A CA 1
ATOM 737 C C . ASN A 1 94 ? -0.917 -8.877 -1.395 1.00 97.44 94 ASN A C 1
ATOM 739 O O . ASN A 1 94 ? -0.505 -8.473 -0.305 1.00 97.44 94 ASN A O 1
ATOM 743 N N . PHE A 1 95 ? -2.114 -9.435 -1.565 1.00 97.62 95 PHE A N 1
ATOM 744 C CA . PHE A 1 95 ? -3.026 -9.772 -0.474 1.00 97.62 95 PHE A CA 1
ATOM 745 C C . PHE A 1 95 ? -2.585 -11.091 0.156 1.00 97.62 95 PHE A C 1
ATOM 747 O O . PHE A 1 95 ? -2.446 -12.094 -0.542 1.00 97.62 95 PHE A O 1
ATOM 754 N N . ILE A 1 96 ? -2.345 -11.087 1.467 1.00 96.25 96 ILE A N 1
ATOM 755 C CA . ILE A 1 96 ? -1.654 -12.198 2.137 1.00 96.25 96 ILE A CA 1
ATOM 756 C C . ILE A 1 96 ? -2.515 -13.459 2.159 1.00 96.25 96 ILE A C 1
ATOM 758 O O . ILE A 1 96 ? -2.083 -14.510 1.697 1.00 96.25 96 ILE A O 1
ATOM 762 N N . ASN A 1 97 ? -3.751 -13.345 2.647 1.00 95.06 97 ASN A N 1
ATOM 763 C CA . ASN A 1 97 ? -4.596 -14.517 2.884 1.00 95.06 97 ASN A CA 1
ATOM 764 C C . ASN A 1 97 ? -5.102 -15.167 1.592 1.00 95.06 97 ASN A C 1
ATOM 766 O O . ASN A 1 97 ? -5.221 -16.385 1.514 1.00 95.06 97 ASN A O 1
ATOM 770 N N . SER A 1 98 ? -5.430 -14.363 0.584 1.00 95.31 98 SER A N 1
ATOM 771 C CA . SER A 1 98 ? -5.972 -14.848 -0.688 1.00 95.31 98 SER A CA 1
ATOM 772 C C . SER A 1 98 ? -4.887 -15.198 -1.713 1.00 95.31 98 SER A C 1
ATOM 774 O O . SER A 1 98 ? -5.181 -15.872 -2.699 1.00 95.31 98 SER A O 1
ATOM 776 N N . GLY A 1 99 ? -3.663 -14.681 -1.543 1.00 95.19 99 GLY A N 1
ATOM 777 C CA . GLY A 1 99 ? -2.628 -14.674 -2.581 1.00 95.19 99 GLY A CA 1
ATOM 778 C C . GLY A 1 99 ? -2.961 -13.776 -3.781 1.00 95.19 99 GLY A C 1
ATOM 779 O O . GLY A 1 99 ? -2.285 -13.835 -4.809 1.00 95.19 99 GLY A O 1
ATOM 780 N N . GLY A 1 100 ? -4.014 -12.958 -3.688 1.00 95.38 100 GLY A N 1
ATOM 781 C CA . GLY A 1 100 ? -4.446 -12.064 -4.753 1.00 95.38 100 GLY A CA 1
ATOM 782 C C . GLY A 1 100 ? -3.377 -11.023 -5.079 1.00 95.38 100 GLY A C 1
ATOM 783 O O . GLY A 1 100 ? -2.784 -10.423 -4.181 1.00 95.38 100 GLY A O 1
ATOM 784 N N . THR A 1 101 ? -3.142 -10.776 -6.371 1.00 96.62 101 THR A N 1
ATOM 785 C CA . THR A 1 101 ? -2.140 -9.798 -6.816 1.00 96.62 101 THR A CA 1
ATOM 786 C C . THR A 1 101 ? -2.704 -8.757 -7.773 1.00 96.62 101 THR A C 1
ATOM 788 O O . THR A 1 101 ? -3.524 -9.048 -8.647 1.00 96.62 101 THR A O 1
ATOM 791 N N . GLY A 1 102 ? -2.253 -7.513 -7.611 1.00 95.00 102 GLY A N 1
ATOM 792 C CA . GLY A 1 102 ? -2.583 -6.400 -8.499 1.00 95.00 102 GLY A CA 1
ATOM 793 C C . GLY A 1 102 ? -1.385 -5.495 -8.769 1.00 95.00 102 GLY A C 1
ATOM 794 O O . GLY A 1 102 ? -0.349 -5.602 -8.117 1.00 95.00 102 GLY A O 1
ATOM 795 N N . ARG A 1 103 ? -1.540 -4.558 -9.705 1.00 95.00 103 ARG A N 1
ATOM 796 C CA . ARG A 1 103 ? -0.519 -3.577 -10.082 1.00 95.00 103 ARG A CA 1
ATOM 797 C C . ARG A 1 103 ? -1.083 -2.174 -10.086 1.00 95.00 103 ARG A C 1
ATOM 799 O O . ARG A 1 103 ? -2.153 -1.889 -10.625 1.00 95.00 103 ARG A O 1
ATOM 806 N N . ARG A 1 104 ? -0.302 -1.259 -9.520 1.00 94.38 104 ARG A N 1
ATOM 807 C CA . ARG A 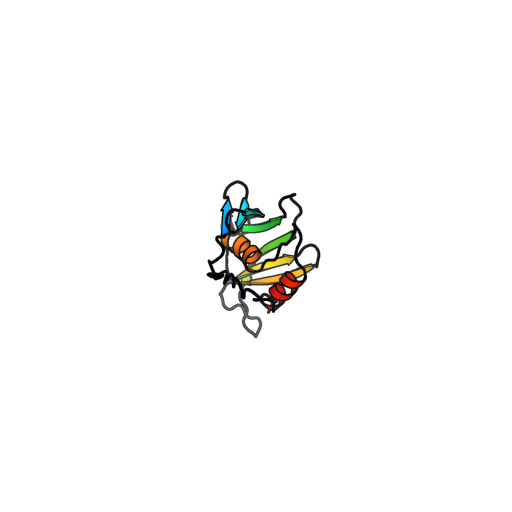1 104 ? -0.563 0.177 -9.567 1.00 94.38 104 ARG A CA 1
ATOM 808 C C . ARG A 1 104 ? 0.667 0.890 -10.107 1.00 94.38 104 ARG A C 1
ATOM 810 O O . ARG A 1 104 ? 1.703 0.926 -9.455 1.00 94.38 104 ARG A O 1
ATOM 817 N N . ASN A 1 105 ? 0.531 1.467 -11.296 1.00 93.25 105 ASN A N 1
ATOM 818 C CA . ASN A 1 105 ? 1.626 2.151 -11.979 1.00 93.25 105 ASN A CA 1
ATOM 819 C C . ASN A 1 105 ? 2.064 3.431 -11.251 1.00 93.25 105 ASN A C 1
ATOM 821 O O . ASN A 1 105 ? 1.278 4.082 -10.553 1.00 93.25 105 ASN A O 1
ATOM 825 N N . GLY A 1 106 ? 3.327 3.790 -11.462 1.00 92.44 106 GLY A N 1
ATOM 826 C CA . GLY A 1 106 ? 3.989 4.958 -10.899 1.00 92.44 106 G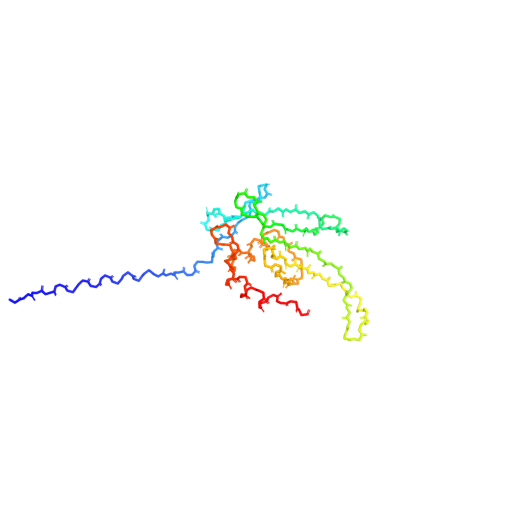LY A CA 1
ATOM 827 C C . GLY A 1 106 ? 4.403 4.805 -9.435 1.00 92.44 106 GLY A C 1
ATOM 828 O O . GLY A 1 106 ? 4.134 3.807 -8.764 1.00 92.44 106 GLY A O 1
ATOM 829 N N . THR A 1 107 ? 5.029 5.857 -8.911 1.00 93.75 107 THR A N 1
ATOM 830 C CA . THR A 1 107 ? 5.490 5.940 -7.520 1.00 93.75 107 THR A CA 1
ATOM 831 C C . THR A 1 107 ? 4.365 6.383 -6.574 1.00 93.75 107 THR A C 1
ATOM 833 O O . THR A 1 107 ? 3.374 6.999 -6.990 1.00 93.75 107 THR A O 1
ATOM 836 N N . MET A 1 108 ? 4.437 6.035 -5.288 1.00 94.69 108 MET A N 1
ATOM 837 C CA . MET A 1 108 ? 3.551 6.595 -4.260 1.00 94.69 108 MET A CA 1
ATOM 838 C C . MET A 1 108 ? 4.269 6.797 -2.941 1.00 94.69 108 MET A C 1
ATOM 840 O O . MET A 1 108 ? 5.255 6.142 -2.630 1.00 94.69 108 MET A O 1
ATOM 844 N N . ARG A 1 109 ? 3.708 7.718 -2.159 1.00 94.06 109 ARG A N 1
ATOM 845 C CA . ARG A 1 109 ? 4.020 7.914 -0.747 1.00 94.06 109 ARG A CA 1
ATOM 846 C C . ARG A 1 109 ? 3.048 7.100 0.109 1.00 94.06 109 ARG A C 1
ATOM 848 O O . ARG A 1 109 ? 1.999 6.681 -0.377 1.00 94.06 109 ARG A O 1
ATOM 855 N N . ALA A 1 110 ? 3.337 6.998 1.401 1.00 95.06 110 ALA A N 1
ATOM 856 C CA . ALA A 1 110 ? 2.497 6.300 2.377 1.00 95.06 110 ALA A CA 1
ATOM 857 C C . ALA A 1 110 ? 1.014 6.714 2.338 1.00 95.06 110 ALA A C 1
ATOM 859 O O . ALA A 1 110 ? 0.136 5.859 2.312 1.00 95.06 110 ALA A O 1
ATOM 860 N N . GLY A 1 111 ? 0.723 8.016 2.224 1.00 95.44 111 GLY A N 1
ATOM 861 C CA . GLY A 1 111 ? -0.658 8.497 2.090 1.00 95.44 111 GLY A CA 1
ATOM 862 C C . GLY A 1 111 ? -1.379 7.958 0.845 1.00 95.44 111 GLY A C 1
ATOM 863 O O . GLY A 1 111 ? -2.591 7.772 0.865 1.00 95.44 111 GLY A O 1
ATOM 864 N N . GLY A 1 112 ? -0.648 7.655 -0.232 1.00 95.44 112 GLY A N 1
ATOM 865 C CA . GLY A 1 112 ? -1.193 7.005 -1.424 1.00 95.44 112 GLY A CA 1
ATOM 866 C C . GLY A 1 112 ? -1.589 5.550 -1.170 1.00 95.44 112 GLY A C 1
ATOM 867 O O . GLY A 1 112 ? -2.690 5.156 -1.553 1.00 95.44 112 GLY A O 1
ATOM 868 N N . ALA A 1 113 ? -0.736 4.787 -0.480 1.00 96.56 113 ALA A N 1
ATOM 869 C CA . ALA A 1 113 ? -1.031 3.410 -0.084 1.00 96.56 113 ALA A CA 1
ATOM 870 C C . ALA A 1 113 ? -2.221 3.354 0.892 1.00 96.56 113 ALA A C 1
ATOM 872 O O . ALA A 1 113 ? -3.198 2.657 0.626 1.00 96.56 113 ALA A O 1
ATOM 873 N N . ALA A 1 114 ? -2.224 4.187 1.938 1.00 97.06 114 ALA A N 1
ATOM 874 C CA . ALA A 1 114 ? -3.349 4.293 2.872 1.00 97.06 114 ALA A CA 1
ATOM 875 C C . ALA A 1 114 ? -4.664 4.657 2.166 1.00 97.06 114 ALA A C 1
ATOM 877 O O . ALA A 1 114 ? -5.707 4.051 2.410 1.00 97.06 114 ALA A O 1
ATOM 878 N N . LYS A 1 115 ? -4.615 5.603 1.219 1.00 95.75 115 LYS A N 1
ATOM 879 C CA . LYS A 1 115 ? -5.783 6.006 0.428 1.00 95.75 115 LYS A CA 1
ATOM 880 C C . LYS A 1 115 ? -6.299 4.889 -0.474 1.00 95.75 115 LYS A C 1
ATOM 882 O O . LYS A 1 115 ? -7.511 4.802 -0.658 1.00 95.75 115 LYS A O 1
ATOM 887 N N . LEU A 1 116 ? -5.421 4.048 -1.029 1.00 95.69 116 LEU A N 1
ATOM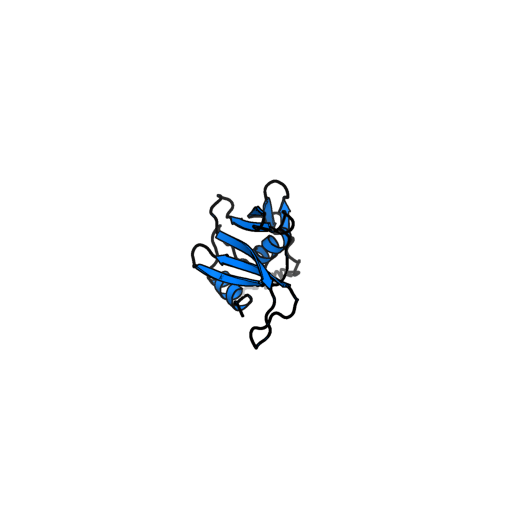 888 C CA . LEU A 1 116 ? -5.834 2.869 -1.794 1.00 95.69 116 LEU A CA 1
ATOM 889 C C . LEU A 1 116 ? -6.605 1.890 -0.912 1.00 95.69 116 LEU A C 1
ATOM 891 O O . LEU A 1 116 ? -7.676 1.448 -1.317 1.00 95.69 116 LEU A O 1
ATOM 895 N N . VAL A 1 117 ? -6.124 1.604 0.294 1.00 96.25 117 VAL A N 1
ATOM 896 C CA . VAL A 1 117 ? -6.805 0.661 1.190 1.00 96.25 117 VAL A CA 1
ATOM 897 C C . VAL A 1 117 ? -8.130 1.223 1.705 1.00 96.25 117 VAL A C 1
ATOM 899 O O . VAL A 1 117 ? -9.166 0.572 1.574 1.00 96.25 117 VAL A O 1
ATOM 902 N N . ALA A 1 118 ? -8.125 2.451 2.229 1.00 95.62 118 ALA A N 1
ATOM 903 C CA . ALA A 1 118 ? -9.300 3.054 2.855 1.00 95.62 118 ALA A CA 1
ATOM 904 C C . ALA A 1 118 ? -10.427 3.349 1.850 1.00 95.62 118 ALA A C 1
ATOM 906 O O . ALA A 1 118 ? -11.574 2.968 2.077 1.00 95.62 118 ALA A O 1
ATOM 907 N N . LYS A 1 119 ? -10.122 3.957 0.691 1.00 94.12 119 LYS A N 1
ATOM 908 C CA . LYS A 1 119 ? -11.165 4.298 -0.299 1.00 94.12 119 LYS A CA 1
ATOM 909 C C . LYS A 1 119 ? -11.833 3.082 -0.923 1.00 94.12 119 LYS A C 1
ATOM 911 O O . LYS A 1 119 ? -12.968 3.185 -1.381 1.00 94.12 119 LYS A O 1
ATOM 916 N N . ASN A 1 120 ? -11.118 1.963 -0.997 1.00 95.19 120 ASN A N 1
ATOM 917 C CA . ASN A 1 120 ? -11.673 0.720 -1.515 1.00 95.19 120 ASN A CA 1
ATOM 918 C C . ASN A 1 120 ? -12.280 -0.149 -0.407 1.00 95.19 120 ASN A C 1
ATOM 920 O O . ASN A 1 120 ? -12.753 -1.230 -0.728 1.00 95.19 120 ASN A O 1
ATOM 924 N N . LYS A 1 121 ? -12.315 0.333 0.848 1.00 95.25 121 LYS A N 1
ATOM 925 C CA . LYS A 1 121 ? -12.886 -0.370 2.008 1.00 95.25 121 LYS A CA 1
ATOM 926 C C . LYS A 1 121 ? -12.346 -1.794 2.142 1.00 95.25 121 LYS A C 1
ATOM 928 O O . LYS A 1 121 ? -13.095 -2.722 2.409 1.00 95.25 121 LYS A O 1
ATOM 933 N N . LEU A 1 122 ? -11.043 -1.955 1.897 1.00 96.88 122 LEU A N 1
ATOM 934 C CA . LEU A 1 122 ? -10.425 -3.278 1.858 1.00 96.88 122 LEU A CA 1
ATOM 935 C C . LEU A 1 122 ? -10.401 -3.956 3.223 1.00 96.88 122 LEU A C 1
ATOM 937 O O . LEU A 1 122 ? -10.265 -5.165 3.246 1.00 96.88 122 LEU A O 1
ATOM 941 N N . ILE A 1 123 ? -10.483 -3.203 4.324 1.00 97.31 123 ILE A N 1
ATOM 942 C CA . ILE A 1 123 ? -10.385 -3.741 5.679 1.00 97.31 123 ILE A CA 1
ATOM 943 C C . ILE A 1 123 ? -11.705 -3.494 6.403 1.00 97.31 123 ILE A C 1
ATOM 945 O O . ILE A 1 123 ? -12.145 -2.348 6.522 1.00 97.31 123 ILE A O 1
ATOM 949 N N . VAL A 1 124 ? -12.309 -4.569 6.898 1.00 94.50 124 VAL A N 1
ATOM 950 C CA . VAL A 1 124 ? -13.508 -4.565 7.740 1.00 94.50 124 VAL A CA 1
ATOM 951 C C . VAL A 1 124 ? -13.221 -5.477 8.926 1.00 94.50 124 VAL A C 1
ATOM 953 O O . VAL A 1 124 ? -12.688 -6.568 8.746 1.00 94.50 124 VAL A O 1
ATOM 956 N N . ASP A 1 125 ? -13.484 -4.994 10.141 1.00 93.19 125 ASP A N 1
ATOM 957 C CA . ASP A 1 125 ? -13.246 -5.734 11.390 1.00 93.19 125 ASP A CA 1
ATOM 958 C C . ASP A 1 125 ? -11.832 -6.340 11.501 1.00 93.19 125 ASP A C 1
ATOM 960 O O . ASP A 1 125 ? -11.622 -7.439 12.004 1.00 93.19 125 ASP A O 1
ATOM 964 N N . GLY A 1 126 ? -10.831 -5.599 11.010 1.00 94.62 126 GLY A N 1
ATOM 965 C CA . GLY A 1 126 ? -9.421 -5.991 11.072 1.00 94.62 126 GLY A CA 1
ATOM 966 C C . GLY A 1 126 ? -8.996 -7.061 10.061 1.00 94.62 126 GLY A C 1
ATOM 967 O O . GLY A 1 126 ? -7.850 -7.502 10.121 1.00 94.62 126 GLY A O 1
ATOM 968 N N . GLN A 1 127 ? -9.866 -7.450 9.127 1.00 97.38 127 GLN A N 1
ATOM 969 C CA . GLN A 1 127 ? -9.569 -8.419 8.072 1.00 97.38 127 GLN A CA 1
ATOM 970 C C . GLN A 1 127 ? -9.814 -7.838 6.682 1.00 97.38 127 GLN A C 1
ATOM 972 O O . GLN A 1 127 ? -10.539 -6.856 6.528 1.00 97.38 127 GLN A O 1
ATOM 977 N N . ILE A 1 128 ? -9.208 -8.451 5.661 1.00 97.94 128 ILE A N 1
ATOM 978 C CA . ILE A 1 128 ? -9.513 -8.105 4.273 1.00 97.94 128 ILE A CA 1
ATOM 979 C C . ILE A 1 128 ? -10.949 -8.529 3.947 1.00 97.94 128 ILE A C 1
ATOM 981 O O . ILE A 1 128 ? -11.280 -9.703 4.090 1.00 97.94 128 ILE A O 1
ATOM 985 N N . ASP A 1 129 ? -11.784 -7.597 3.479 1.00 97.69 129 ASP A N 1
ATOM 986 C CA . ASP A 1 129 ? -13.113 -7.918 2.950 1.00 97.69 129 ASP A CA 1
ATOM 987 C C . ASP A 1 129 ? -12.977 -8.585 1.566 1.00 97.69 129 ASP A C 1
ATOM 989 O O . ASP A 1 129 ? -12.545 -7.924 0.610 1.00 97.69 129 ASP A O 1
ATOM 993 N N . PRO A 1 130 ? -13.377 -9.862 1.400 1.00 96.88 130 PRO A N 1
ATOM 994 C CA . PRO A 1 130 ? -13.199 -10.579 0.138 1.00 96.88 130 PRO A CA 1
ATOM 995 C C . PRO A 1 130 ? -13.951 -9.939 -1.037 1.00 96.88 130 PRO A C 1
ATOM 997 O O . PRO A 1 130 ? -13.502 -9.999 -2.187 1.00 96.88 130 PRO A O 1
ATOM 1000 N N . ALA A 1 131 ? -15.104 -9.311 -0.777 1.00 97.06 131 ALA A N 1
ATOM 1001 C CA . ALA A 1 131 ? -15.886 -8.657 -1.822 1.00 97.06 131 ALA A CA 1
ATOM 1002 C C . ALA A 1 131 ? -15.190 -7.381 -2.326 1.00 97.06 131 ALA A C 1
ATOM 1004 O O . ALA A 1 131 ? -15.069 -7.173 -3.543 1.00 97.06 131 ALA A O 1
ATOM 1005 N N . ALA A 1 132 ? -14.698 -6.547 -1.407 1.00 97.00 132 ALA A N 1
ATOM 1006 C CA . ALA A 1 132 ? -13.889 -5.378 -1.721 1.00 97.00 132 ALA A CA 1
ATOM 1007 C C . ALA A 1 132 ? -12.585 -5.761 -2.425 1.00 97.00 132 ALA A C 1
ATOM 1009 O O . ALA A 1 132 ? -12.248 -5.139 -3.435 1.00 97.00 132 ALA A O 1
ATOM 1010 N N . GLU A 1 133 ? -11.894 -6.804 -1.961 1.00 97.12 133 GLU A N 1
ATOM 1011 C CA . GLU A 1 133 ? -10.686 -7.319 -2.603 1.00 97.12 133 GLU A CA 1
ATOM 1012 C C . GLU A 1 133 ? -10.961 -7.736 -4.049 1.00 97.12 133 GLU A C 1
ATOM 1014 O O . GLU A 1 133 ? -10.303 -7.250 -4.970 1.00 97.12 133 GLU A O 1
ATOM 1019 N N . LYS A 1 134 ? -11.976 -8.573 -4.287 1.00 96.12 134 LYS A N 1
ATOM 1020 C CA . LYS A 1 134 ? -12.334 -9.011 -5.642 1.00 96.12 134 LYS A CA 1
ATOM 1021 C C . LYS A 1 134 ? -12.580 -7.817 -6.564 1.00 96.12 134 LYS A C 1
ATOM 1023 O O . LYS A 1 134 ? -12.060 -7.764 -7.680 1.00 96.12 134 LYS A O 1
ATOM 1028 N N . LYS A 1 135 ? -13.345 -6.825 -6.100 1.00 95.75 135 LYS A N 1
ATOM 1029 C CA . LYS A 1 135 ? -13.606 -5.592 -6.857 1.00 95.75 135 LYS A CA 1
ATOM 1030 C C . LYS A 1 135 ? -12.328 -4.789 -7.102 1.00 95.75 135 LYS A C 1
ATOM 1032 O O . LYS A 1 135 ? -12.143 -4.237 -8.188 1.00 95.75 135 LYS A O 1
ATOM 1037 N N . PHE A 1 136 ? -11.456 -4.718 -6.107 1.00 95.69 136 PHE A N 1
ATOM 1038 C CA . PHE A 1 136 ? -10.179 -4.033 -6.196 1.00 95.69 136 PHE A CA 1
ATOM 1039 C C . PHE A 1 136 ? -9.272 -4.682 -7.244 1.00 95.69 136 PHE A C 1
ATOM 1041 O O . PHE A 1 136 ? -8.776 -3.993 -8.136 1.00 95.69 136 PHE A O 1
ATOM 1048 N N . LEU A 1 137 ? -9.120 -6.005 -7.210 1.00 95.31 137 LEU A N 1
ATOM 1049 C CA . LEU A 1 137 ? -8.293 -6.750 -8.156 1.00 95.31 137 LEU A CA 1
ATOM 1050 C C . LEU A 1 137 ? -8.813 -6.656 -9.593 1.00 95.31 137 LEU A C 1
ATOM 1052 O O . LEU A 1 137 ? -8.013 -6.605 -10.519 1.00 95.31 137 LEU A O 1
ATOM 1056 N N . LEU A 1 138 ? -10.126 -6.526 -9.812 1.00 93.75 138 LEU A N 1
ATOM 1057 C CA . LEU A 1 138 ? -10.667 -6.241 -11.150 1.00 93.75 138 LEU A CA 1
ATOM 1058 C C . LEU A 1 138 ? -10.216 -4.876 -11.693 1.00 93.75 138 LEU A C 1
ATOM 1060 O O . LEU A 1 138 ? -9.992 -4.729 -12.894 1.00 93.75 138 LEU A O 1
ATOM 1064 N N . LYS A 1 139 ? -10.065 -3.877 -10.817 1.00 91.94 139 LYS A N 1
ATOM 1065 C CA . LYS A 1 139 ? -9.631 -2.522 -11.188 1.00 91.94 139 LYS A CA 1
ATOM 1066 C C . LYS A 1 139 ? -8.119 -2.420 -11.392 1.00 91.94 139 LYS A C 1
ATOM 1068 O O . LYS A 1 139 ? -7.676 -1.661 -12.250 1.00 91.94 139 LYS A O 1
ATOM 1073 N N . TYR A 1 140 ? -7.348 -3.159 -10.601 1.00 91.19 140 TYR A N 1
ATOM 1074 C CA . TYR A 1 140 ? -5.884 -3.109 -10.575 1.00 91.19 140 TYR A CA 1
ATOM 1075 C C . TYR A 1 140 ? -5.240 -4.383 -11.130 1.00 91.19 140 TYR A C 1
ATOM 1077 O O . TYR A 1 140 ? -4.100 -4.689 -10.797 1.00 91.19 140 TYR A O 1
ATOM 1085 N N . ARG A 1 141 ? -5.957 -5.147 -11.960 1.00 81.62 141 ARG A N 1
ATOM 1086 C CA . ARG A 1 141 ? -5.438 -6.391 -12.536 1.00 81.62 141 ARG A CA 1
ATOM 1087 C C . ARG A 1 141 ? -4.156 -6.112 -13.317 1.00 81.62 141 ARG A C 1
ATOM 1089 O O . ARG A 1 141 ? -4.136 -5.181 -14.127 1.00 81.62 141 ARG A O 1
ATOM 1096 N N . ASN A 1 142 ? -3.130 -6.940 -13.110 1.00 66.50 142 ASN A N 1
ATOM 1097 C CA . ASN A 1 142 ? -1.926 -6.929 -13.941 1.00 66.50 142 ASN A CA 1
ATOM 1098 C C . ASN A 1 142 ? -2.348 -7.035 -15.414 1.00 66.50 142 ASN A C 1
ATOM 1100 O O . ASN A 1 142 ? -3.051 -7.972 -15.800 1.00 66.50 142 ASN A O 1
ATOM 1104 N N . ARG A 1 143 ? -1.992 -6.019 -16.199 1.00 53.88 143 ARG A N 1
ATOM 1105 C CA . ARG A 1 143 ? -2.010 -6.059 -17.660 1.00 53.88 143 ARG A CA 1
ATOM 1106 C C . ARG A 1 143 ? -0.586 -6.233 -18.147 1.00 53.88 143 ARG A C 1
ATOM 1108 O O . ARG A 1 143 ? 0.311 -5.658 -17.481 1.00 53.88 143 ARG A O 1
#

Secondary structure (DSSP, 8-state):
-----------------PPP-EEE-TTT-EEEETTEEEEEEEEEEPTTSTTTSEEEEEE-TTS-EEEEEEEEEEEEE-TTS-EEEEEEEEEEEEETTT--EEEEES---HHHHHHHHHHTT-EETTEE-HHHHHHHHHHS---

Sequence (143 aa):
MKKFLLTALIVFASTAGYAQKIDVDKDSGLITVDGRSYAKLIKENAPGQLGINKNFTITNLAGDELLYFVFTQEPERNRMGYETGKILTYYTLNFINSGGTGRRNGTMRAGGAAKLVAKNKLIVDGQIDPAAEKKFLLKYRNR

Foldseek 3Di:
DDDDDPDPPPPPPVPPVDPWDWDADPPFQFIDTNNHTFWGKDWAAQPPPPSPATKIWIFFPVRHTFKIWHKDKDFDADPVRDGPVDIWIWTWMAGDPVRQIFIDTDTDDSSVVSCLCVVLVLDDPRHGDVVSSVVSCVVGPDD

pLDDT: mean 88.33, std 15.28, range [39.41, 98.5]